Protein AF-A0A258C4R9-F1 (afdb_monomer_lite)

Radius of gyration: 13.11 Å; chains: 1; bounding box: 30×29×30 Å

pLDDT: mean 91.46, std 4.56, range [66.19, 96.19]

Secondary structure (DSSP, 8-state):
--THHHHHHHHHHHHHHHHHHTT-S-SSPPPTTTTT-SSGGGTTTS-HHHHH-

Foldseek 3Di:
DDPVVVVVVVVLVVVLVVCVVVVNQDPDQDDVVCVPDPDVLSVVRDDNNNSSD

Sequence (53 aa):
MDSRVPELAEQLLLIERELRVLGVWEALSPDPQALASREPFCVDTLSFEQWLQ

Structure (mmCIF, N/CA/C/O backbone):
data_AF-A0A258C4R9-F1
#
_entry.id   AF-A0A258C4R9-F1
#
loop_
_atom_site.group_PDB
_atom_site.id
_atom_site.type_symbol
_atom_site.label_atom_id
_atom_site.label_alt_id
_atom_site.label_comp_id
_atom_site.label_asym_id
_atom_site.label_entity_id
_atom_site.label_seq_id
_ato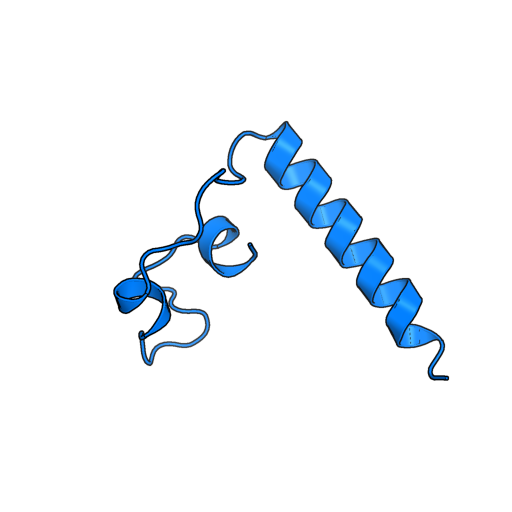m_site.pdbx_PDB_ins_code
_atom_site.Cartn_x
_atom_site.Cartn_y
_atom_site.Cartn_z
_atom_site.occu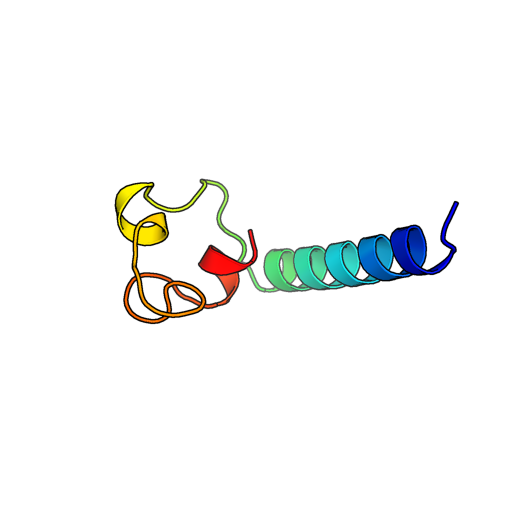pancy
_atom_site.B_iso_or_equiv
_atom_site.auth_seq_id
_atom_site.auth_comp_id
_atom_site.auth_asym_id
_atom_site.auth_atom_id
_atom_site.pdbx_PDB_model_num
ATOM 1 N N . MET A 1 1 ? 21.014 -3.857 -18.329 1.00 66.19 1 MET A N 1
ATOM 2 C CA . MET A 1 1 ? 19.986 -3.763 -17.274 1.00 66.19 1 MET A CA 1
ATOM 3 C C . MET A 1 1 ? 18.726 -3.237 -17.924 1.00 66.19 1 MET A C 1
ATOM 5 O O . MET A 1 1 ? 18.838 -2.391 -18.800 1.00 66.19 1 MET A O 1
ATOM 9 N N . ASP A 1 2 ? 17.577 -3.798 -17.578 1.00 85.38 2 ASP A N 1
ATOM 10 C CA . ASP A 1 2 ? 16.288 -3.382 -18.124 1.00 85.38 2 ASP A CA 1
ATOM 11 C C . ASP A 1 2 ? 15.937 -1.977 -17.614 1.00 85.38 2 ASP A C 1
ATOM 13 O O . ASP A 1 2 ? 15.881 -1.767 -16.402 1.00 85.38 2 ASP A O 1
ATOM 17 N N . SER A 1 3 ? 15.746 -1.012 -18.516 1.00 88.62 3 SER A N 1
ATOM 18 C CA . SER A 1 3 ? 15.466 0.388 -18.160 1.00 88.62 3 SER A CA 1
ATOM 19 C C . SER A 1 3 ? 14.130 0.570 -17.440 1.00 88.62 3 SER A C 1
ATOM 21 O O . SER A 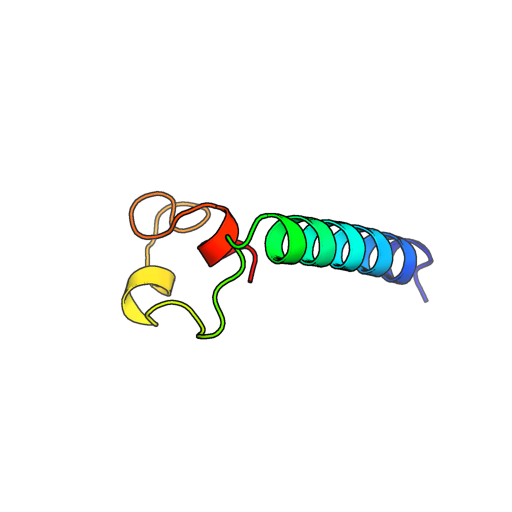1 3 ? 13.945 1.569 -16.756 1.00 88.62 3 SER A O 1
ATOM 23 N N . ARG A 1 4 ? 13.228 -0.414 -17.521 1.00 92.88 4 ARG A N 1
ATOM 24 C CA . ARG A 1 4 ? 11.917 -0.376 -16.859 1.00 92.88 4 ARG A CA 1
ATOM 25 C C . ARG A 1 4 ? 12.010 -0.541 -15.344 1.00 92.88 4 ARG A C 1
ATOM 27 O O . ARG A 1 4 ? 11.120 -0.110 -14.625 1.00 92.88 4 ARG A O 1
ATOM 34 N N . VAL A 1 5 ? 13.072 -1.179 -14.850 1.00 94.25 5 VAL A N 1
ATOM 35 C CA . VAL A 1 5 ? 13.269 -1.419 -13.411 1.00 94.25 5 VAL A CA 1
ATOM 36 C C . VAL A 1 5 ? 13.451 -0.111 -12.628 1.00 94.25 5 VAL A C 1
ATOM 38 O O . VAL A 1 5 ? 12.720 0.080 -11.658 1.00 94.25 5 VAL A O 1
ATOM 41 N N . PRO A 1 6 ? 14.370 0.802 -13.007 1.00 93.62 6 PRO A N 1
ATOM 42 C CA . PRO A 1 6 ? 14.507 2.078 -12.305 1.00 93.62 6 PRO A CA 1
ATOM 43 C C . PRO A 1 6 ? 13.273 2.978 -12.450 1.00 93.62 6 PRO A C 1
ATOM 45 O O . PRO A 1 6 ? 12.888 3.608 -11.472 1.00 93.62 6 PRO A O 1
ATOM 48 N N . GLU A 1 7 ? 12.616 2.993 -13.615 1.00 95.19 7 GLU A N 1
ATOM 49 C CA . GLU A 1 7 ? 11.365 3.744 -13.815 1.00 95.19 7 GLU A CA 1
ATOM 50 C C . GLU A 1 7 ? 10.256 3.239 -12.882 1.00 95.19 7 GLU A C 1
ATOM 52 O O . GLU A 1 7 ? 9.581 4.028 -12.225 1.00 95.19 7 GLU A O 1
ATOM 57 N N . LEU A 1 8 ? 10.098 1.916 -12.764 1.00 95.31 8 LEU A N 1
ATOM 58 C CA . LEU A 1 8 ? 9.133 1.311 -11.849 1.00 95.31 8 LEU A CA 1
ATOM 59 C C . LEU A 1 8 ? 9.453 1.638 -10.387 1.00 95.31 8 LEU A C 1
ATOM 61 O O . LEU A 1 8 ? 8.548 1.970 -9.626 1.00 95.31 8 LEU A O 1
ATOM 65 N N . ALA A 1 9 ? 10.727 1.571 -9.995 1.00 94.12 9 ALA A N 1
ATOM 66 C CA . ALA A 1 9 ? 11.149 1.922 -8.642 1.00 94.12 9 ALA A CA 1
ATOM 67 C C . ALA A 1 9 ? 10.823 3.385 -8.305 1.00 94.12 9 ALA A C 1
ATOM 69 O O . ALA A 1 9 ? 10.348 3.669 -7.208 1.00 94.12 9 ALA A O 1
ATOM 70 N N . GLU A 1 10 ? 11.010 4.307 -9.253 1.00 96.19 10 GLU A N 1
ATOM 71 C CA . GLU A 1 10 ? 10.634 5.711 -9.077 1.00 96.19 10 GLU A CA 1
ATOM 72 C C . GLU A 1 10 ? 9.123 5.874 -8.869 1.00 96.19 10 GLU A C 1
ATOM 74 O O . GLU A 1 10 ? 8.705 6.589 -7.959 1.00 96.19 10 GLU A O 1
ATOM 79 N N . GLN A 1 11 ? 8.293 5.162 -9.640 1.00 95.44 11 GLN A N 1
ATOM 80 C CA . GLN A 1 11 ? 6.839 5.200 -9.449 1.00 95.44 11 GLN A CA 1
ATOM 81 C C . GLN A 1 11 ? 6.417 4.663 -8.073 1.00 95.44 11 GLN A C 1
ATOM 83 O O . GLN A 1 11 ? 5.564 5.262 -7.422 1.00 95.44 11 GLN A O 1
ATOM 88 N N . LEU A 1 12 ? 7.032 3.574 -7.600 1.00 93.75 12 LEU A N 1
ATOM 89 C CA . LEU A 1 12 ? 6.749 3.020 -6.270 1.00 93.75 12 LEU A CA 1
ATOM 90 C C . LEU A 1 12 ? 7.115 4.004 -5.149 1.00 93.75 12 LEU A C 1
ATOM 92 O O . LEU A 1 12 ? 6.327 4.196 -4.226 1.00 93.75 12 LEU A O 1
ATOM 96 N N . LEU A 1 13 ? 8.255 4.693 -5.268 1.00 94.56 13 LEU A N 1
ATOM 97 C CA . LEU A 1 13 ? 8.679 5.715 -4.303 1.00 94.56 13 LEU A CA 1
ATOM 98 C C . LEU A 1 13 ? 7.722 6.914 -4.256 1.00 94.56 13 LEU A C 1
ATOM 100 O O . LEU A 1 13 ? 7.478 7.471 -3.183 1.00 94.56 13 LEU A O 1
ATOM 104 N N . LEU A 1 14 ? 7.171 7.321 -5.403 1.00 96.12 14 LEU A N 1
ATOM 105 C CA . LEU A 1 14 ? 6.161 8.379 -5.450 1.00 96.12 14 LEU A CA 1
ATOM 106 C C . LEU A 1 14 ? 4.881 7.954 -4.724 1.00 96.12 14 LEU A C 1
ATOM 108 O O . LEU A 1 14 ? 4.337 8.742 -3.954 1.00 96.12 14 LEU A O 1
ATOM 112 N N . ILE A 1 15 ? 4.432 6.712 -4.915 1.00 93.75 15 ILE A N 1
ATOM 113 C CA . ILE A 1 15 ? 3.242 6.193 -4.233 1.00 93.75 15 ILE A CA 1
ATOM 114 C C . ILE A 1 15 ? 3.463 6.133 -2.715 1.00 93.75 15 ILE A C 1
ATOM 116 O O . ILE A 1 15 ? 2.633 6.643 -1.963 1.00 93.75 15 ILE A O 1
ATOM 120 N N . GLU A 1 16 ? 4.594 5.589 -2.257 1.00 93.88 16 GLU A N 1
ATOM 121 C CA . GLU A 1 16 ? 4.954 5.560 -0.831 1.00 93.88 16 GLU A CA 1
ATOM 122 C C . GLU A 1 16 ? 4.939 6.968 -0.220 1.00 93.88 16 GLU A C 1
ATOM 124 O O . GLU A 1 16 ? 4.378 7.190 0.857 1.00 93.88 16 GLU A O 1
ATOM 129 N N . ARG A 1 17 ? 5.530 7.945 -0.916 1.00 94.62 17 ARG A N 1
ATOM 130 C CA . ARG A 1 17 ? 5.553 9.336 -0.459 1.00 94.62 17 ARG A CA 1
ATOM 131 C C . ARG A 1 17 ? 4.143 9.882 -0.248 1.00 94.62 17 ARG A C 1
ATOM 133 O O . ARG A 1 17 ? 3.898 10.494 0.791 1.00 94.62 17 ARG A O 1
ATOM 140 N N . GLU A 1 18 ? 3.236 9.682 -1.198 1.00 95.31 18 GLU A N 1
ATOM 141 C CA . GLU A 1 18 ? 1.861 10.176 -1.076 1.00 95.31 18 GLU A CA 1
ATOM 142 C C . GLU A 1 18 ? 1.116 9.492 0.079 1.00 95.31 18 GLU A C 1
ATOM 144 O O . GLU A 1 18 ? 0.455 10.167 0.867 1.00 95.31 18 GLU A O 1
ATOM 149 N N . LEU A 1 19 ? 1.297 8.183 0.275 1.00 93.19 19 LEU A N 1
ATOM 150 C CA . LEU A 1 19 ? 0.714 7.463 1.415 1.00 93.19 19 LEU A CA 1
ATOM 151 C C . LEU A 1 19 ? 1.240 7.975 2.765 1.00 93.19 19 LEU A C 1
ATOM 153 O O . LEU A 1 19 ? 0.474 8.110 3.725 1.00 93.19 19 LEU A O 1
ATOM 157 N N . ARG A 1 20 ? 2.530 8.319 2.845 1.00 92.69 20 ARG A N 1
ATOM 158 C CA . ARG A 1 20 ? 3.124 8.954 4.033 1.00 92.69 20 ARG A CA 1
ATOM 159 C C . ARG A 1 20 ? 2.544 10.345 4.282 1.00 92.69 20 ARG A C 1
ATOM 161 O O . ARG A 1 20 ? 2.247 10.672 5.427 1.00 92.69 20 ARG A O 1
ATOM 168 N N . VAL A 1 21 ? 2.357 11.150 3.234 1.00 95.25 21 VAL A N 1
ATOM 169 C CA . VAL A 1 21 ? 1.736 12.486 3.330 1.00 95.25 21 VAL A CA 1
ATOM 170 C C . VAL A 1 21 ? 0.287 12.391 3.811 1.00 95.25 21 VAL A C 1
ATOM 172 O O . VAL A 1 21 ? -0.137 13.200 4.634 1.00 95.25 21 VAL A O 1
ATOM 175 N N . LEU A 1 22 ? -0.453 11.385 3.345 1.00 93.44 22 LEU A N 1
ATOM 176 C CA . LEU A 1 22 ? -1.825 11.102 3.772 1.00 93.44 22 LEU A CA 1
ATOM 177 C C . LEU A 1 22 ? -1.913 10.512 5.190 1.00 93.44 22 LEU A C 1
ATOM 179 O O . LEU A 1 22 ? -3.008 10.424 5.740 1.00 93.44 22 LEU A O 1
ATOM 183 N N . GLY A 1 23 ? -0.785 10.123 5.793 1.00 92.19 23 GLY A N 1
ATOM 184 C CA . GLY A 1 23 ? -0.732 9.542 7.137 1.00 92.19 23 GLY A CA 1
ATOM 185 C C . GLY A 1 23 ? -1.258 8.108 7.225 1.00 92.19 23 GLY A C 1
ATOM 186 O O . GLY A 1 23 ? -1.553 7.646 8.322 1.00 92.19 23 GLY A O 1
ATOM 187 N N . VAL A 1 24 ? -1.384 7.417 6.089 1.00 91.56 24 VAL A N 1
ATOM 188 C CA . VAL A 1 24 ? -1.871 6.027 6.007 1.00 91.56 24 VAL A CA 1
ATOM 189 C C . VAL A 1 24 ? -0.731 5.013 5.878 1.00 91.56 24 VAL A C 1
ATOM 191 O O . VAL A 1 24 ? -0.945 3.819 6.023 1.00 91.56 24 VAL A O 1
ATOM 194 N N . TRP A 1 25 ? 0.497 5.479 5.633 1.00 91.31 25 TRP A N 1
ATOM 195 C CA . TRP A 1 25 ? 1.678 4.622 5.671 1.00 91.31 25 TRP A CA 1
ATOM 196 C C . TRP A 1 25 ? 2.037 4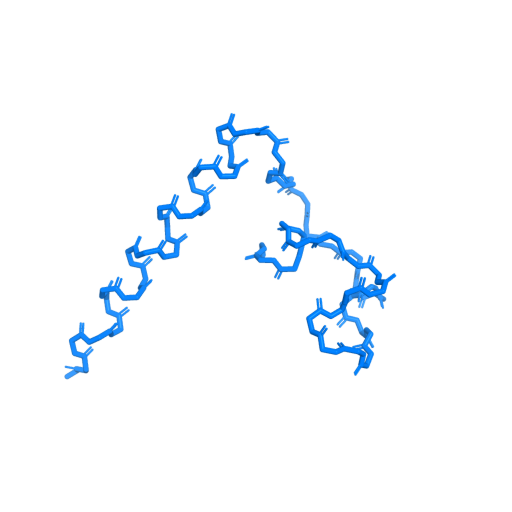.266 7.116 1.00 91.31 25 TRP A C 1
ATOM 198 O O . TRP A 1 25 ? 2.452 5.135 7.893 1.00 91.31 25 TRP A O 1
ATOM 208 N N . GLU A 1 26 ? 1.903 2.993 7.476 1.00 87.81 26 GLU A N 1
ATOM 209 C CA . GLU A 1 26 ? 2.196 2.525 8.826 1.00 87.81 26 GLU A CA 1
ATOM 210 C C . GLU A 1 26 ? 3.710 2.495 9.103 1.00 87.81 26 GLU A C 1
ATOM 212 O O . GLU A 1 26 ? 4.553 2.326 8.224 1.00 87.81 26 GLU A O 1
ATOM 217 N N . ALA A 1 27 ? 4.091 2.724 10.363 1.00 85.12 27 ALA A N 1
ATOM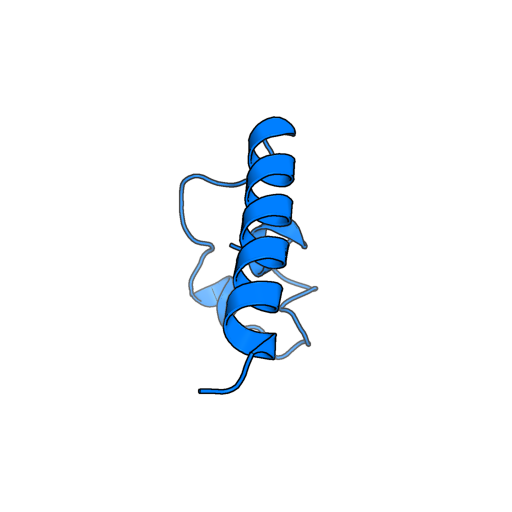 218 C CA . ALA A 1 27 ? 5.498 2.672 10.775 1.00 85.12 27 ALA A CA 1
ATOM 219 C C . ALA A 1 27 ? 5.988 1.236 11.026 1.00 85.12 27 ALA A C 1
ATOM 221 O O . ALA A 1 27 ? 7.193 0.992 11.094 1.00 85.12 27 ALA A O 1
ATOM 222 N N . LEU A 1 28 ? 5.051 0.311 11.224 1.00 86.69 28 LEU A N 1
ATOM 223 C CA . LEU A 1 28 ? 5.295 -1.090 11.520 1.00 86.69 28 LEU A CA 1
ATOM 224 C C . LEU A 1 28 ? 4.794 -1.926 10.347 1.00 86.69 28 LEU A C 1
ATOM 226 O O . LEU A 1 28 ? 3.748 -1.630 9.777 1.00 86.69 28 LEU A O 1
ATOM 230 N N . SER A 1 29 ? 5.531 -2.986 10.023 1.00 86.25 29 SER A N 1
ATOM 231 C CA . SER A 1 29 ? 5.070 -3.970 9.047 1.00 86.25 29 SER A CA 1
ATOM 232 C C . SER A 1 29 ? 3.766 -4.634 9.510 1.00 86.25 29 SER A C 1
ATOM 234 O O . SER A 1 29 ? 3.548 -4.752 10.724 1.00 86.25 29 SER A O 1
ATOM 236 N N . PRO A 1 30 ? 2.926 -5.115 8.573 1.00 88.69 30 PRO A N 1
ATOM 237 C CA . PRO A 1 30 ? 1.684 -5.788 8.923 1.00 88.69 30 PRO A CA 1
ATOM 238 C C . PRO A 1 30 ? 1.948 -7.084 9.693 1.00 88.69 30 PRO A C 1
ATOM 240 O O . PRO A 1 30 ? 3.039 -7.658 9.625 1.00 88.69 30 PRO A O 1
ATOM 243 N N . ASP A 1 31 ? 0.925 -7.578 10.393 1.00 90.62 31 ASP A N 1
ATOM 244 C CA . ASP A 1 31 ? 1.001 -8.865 11.085 1.00 90.62 31 ASP A CA 1
ATOM 245 C C . ASP A 1 31 ? 1.381 -9.984 10.089 1.00 90.62 31 ASP A C 1
ATOM 247 O O . ASP A 1 31 ? 0.712 -10.146 9.061 1.00 90.62 31 ASP A O 1
ATOM 251 N N . PRO A 1 32 ? 2.418 -10.796 10.373 1.00 90.25 32 PRO A N 1
ATOM 252 C CA . PRO A 1 32 ? 2.776 -11.945 9.546 1.00 90.25 32 PRO A CA 1
ATOM 253 C C . 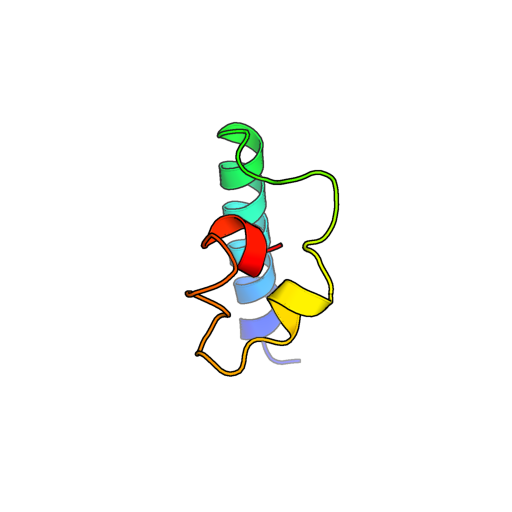PRO A 1 32 ? 1.614 -12.908 9.267 1.00 90.25 32 PRO A C 1
ATOM 255 O O . PRO A 1 32 ? 1.598 -13.548 8.218 1.00 90.25 32 PRO A O 1
ATOM 258 N N . GLN A 1 33 ? 0.643 -13.028 10.178 1.00 92.12 33 GLN A N 1
ATOM 259 C CA . GLN A 1 33 ? -0.569 -13.824 9.962 1.00 92.12 33 GLN A CA 1
ATOM 260 C C . GLN A 1 33 ? -1.510 -13.179 8.941 1.00 92.12 33 GLN A C 1
ATOM 262 O O . GLN A 1 33 ? -2.103 -13.890 8.134 1.00 92.12 33 GLN A O 1
ATOM 267 N N . ALA A 1 34 ? -1.619 -11.848 8.932 1.00 90.75 34 ALA A N 1
ATOM 268 C CA . ALA A 1 34 ? -2.413 -11.129 7.940 1.00 90.75 34 ALA A CA 1
ATOM 269 C C . ALA A 1 34 ? -1.787 -11.244 6.539 1.00 90.75 34 ALA A C 1
ATOM 271 O O . ALA A 1 34 ? -2.501 -11.498 5.573 1.00 90.75 34 ALA A O 1
ATOM 272 N N . LEU A 1 35 ? -0.454 -11.184 6.447 1.00 89.81 35 LEU A N 1
ATOM 273 C CA . LEU A 1 35 ? 0.311 -11.432 5.215 1.00 89.81 35 LEU A CA 1
ATOM 274 C C . LEU A 1 35 ? 0.257 -12.889 4.727 1.00 89.81 35 LEU A C 1
ATOM 276 O O . LEU A 1 35 ? 0.595 -13.169 3.579 1.00 89.81 35 LEU A O 1
ATOM 280 N N . ALA A 1 36 ? -0.143 -13.827 5.589 1.00 92.94 36 ALA A N 1
ATOM 281 C CA . ALA A 1 36 ? -0.288 -15.239 5.246 1.00 92.94 36 ALA A CA 1
ATOM 282 C C . ALA A 1 36 ? -1.655 -15.575 4.621 1.00 92.94 36 ALA A C 1
ATOM 284 O O . ALA A 1 36 ? -1.937 -16.756 4.382 1.00 92.94 36 ALA A O 1
ATOM 285 N N . SER A 1 37 ? -2.505 -14.571 4.358 1.00 94.31 37 SER A N 1
ATOM 286 C CA . SER A 1 37 ? -3.768 -14.788 3.656 1.00 94.31 37 SER A CA 1
ATOM 287 C C . SER A 1 37 ? -3.533 -15.422 2.283 1.00 94.31 37 SER A C 1
ATOM 289 O O . SER A 1 37 ? -2.533 -15.195 1.601 1.00 94.31 37 SER A O 1
ATOM 291 N N . ARG A 1 38 ? -4.477 -16.276 1.885 1.00 93.81 38 ARG A N 1
ATOM 292 C CA . ARG A 1 38 ? -4.470 -16.951 0.582 1.00 93.81 38 ARG A CA 1
ATOM 293 C C . ARG A 1 38 ? -5.209 -16.156 -0.485 1.00 93.81 38 ARG A C 1
ATOM 295 O O . ARG A 1 38 ? -5.109 -16.510 -1.660 1.00 93.81 38 ARG A O 1
ATOM 302 N N . GLU A 1 39 ? -5.958 -15.136 -0.079 1.00 94.44 39 GLU A N 1
ATOM 303 C CA . GLU A 1 39 ? -6.644 -14.240 -0.995 1.00 94.44 39 GLU A CA 1
ATOM 304 C C . GLU A 1 39 ? -5.627 -13.325 -1.695 1.00 94.44 39 GLU A C 1
ATOM 306 O O . GLU A 1 39 ? -4.598 -12.954 -1.115 1.00 94.44 39 GLU A O 1
ATOM 311 N N . PRO A 1 40 ? -5.875 -12.952 -2.961 1.00 92.81 40 PRO A N 1
ATOM 312 C CA . PRO A 1 40 ? -4.984 -12.062 -3.686 1.00 92.81 40 PRO A CA 1
ATOM 313 C C . PRO A 1 40 ? -4.853 -10.737 -2.934 1.00 92.81 40 PRO A C 1
ATOM 315 O O . PRO A 1 40 ? -5.847 -10.137 -2.527 1.00 92.81 40 PRO A O 1
ATOM 318 N N . PHE A 1 41 ? -3.607 -10.289 -2.764 1.00 90.69 41 PHE A N 1
ATOM 319 C CA . PHE A 1 41 ? -3.274 -9.047 -2.060 1.00 90.69 41 PHE A CA 1
ATOM 320 C C . PHE A 1 41 ? -3.709 -9.008 -0.588 1.00 90.69 41 PHE A C 1
ATOM 322 O O . PHE A 1 41 ? -3.730 -7.932 -0.002 1.00 90.69 41 PHE A O 1
ATOM 329 N N . CYS A 1 42 ? -4.043 -10.159 0.014 1.00 93.81 42 CYS A N 1
ATOM 330 C CA . CYS A 1 42 ? -4.515 -10.236 1.399 1.00 93.81 42 CYS A CA 1
ATOM 331 C C . CYS A 1 42 ? -5.708 -9.296 1.674 1.00 93.81 42 CYS A C 1
ATOM 333 O O . CYS A 1 42 ? -5.813 -8.719 2.750 1.00 93.81 42 CYS A O 1
ATOM 335 N N . VAL A 1 43 ? -6.591 -9.103 0.687 1.00 92.50 43 VAL A N 1
ATOM 336 C CA . VAL A 1 43 ? -7.685 -8.107 0.722 1.00 92.50 43 VAL A CA 1
ATOM 337 C C . VAL A 1 43 ? -8.688 -8.313 1.867 1.00 92.50 43 VAL A C 1
ATOM 339 O O . VAL A 1 43 ? -9.449 -7.414 2.215 1.00 92.50 43 VAL A O 1
ATOM 342 N N . ASP A 1 44 ? -8.717 -9.511 2.439 1.00 94.50 44 ASP A N 1
ATOM 343 C CA . ASP A 1 44 ? -9.545 -9.889 3.577 1.00 94.50 44 ASP A CA 1
ATOM 344 C C . ASP A 1 44 ? -8.921 -9.518 4.933 1.00 94.50 44 ASP A C 1
ATOM 346 O O . ASP A 1 44 ? -9.654 -9.336 5.906 1.00 94.50 44 ASP A O 1
ATOM 350 N N . THR A 1 45 ? -7.592 -9.399 5.006 1.00 93.25 45 THR A N 1
ATOM 351 C CA . THR A 1 45 ? -6.840 -9.177 6.251 1.00 93.25 45 THR A CA 1
ATOM 352 C C . THR A 1 45 ? -6.102 -7.841 6.305 1.00 93.25 45 THR A C 1
ATOM 354 O O . THR A 1 45 ? -5.805 -7.381 7.406 1.00 93.25 45 THR A O 1
ATOM 357 N N . LEU A 1 46 ? -5.810 -7.221 5.159 1.00 92.88 46 LEU A N 1
ATOM 358 C CA . LEU A 1 46 ? -5.043 -5.983 5.034 1.00 92.88 46 LEU A CA 1
ATOM 359 C C . LEU A 1 46 ? -5.827 -4.915 4.272 1.00 92.88 46 LEU A C 1
ATOM 361 O O . LEU A 1 46 ? -6.534 -5.204 3.303 1.00 92.88 46 LEU A O 1
ATOM 365 N N . SER A 1 47 ? -5.645 -3.654 4.664 1.00 90.81 47 SER A N 1
ATOM 366 C CA . SER A 1 47 ? -5.962 -2.537 3.777 1.00 90.81 47 SER A CA 1
ATOM 367 C C . SER A 1 47 ? -4.926 -2.429 2.653 1.00 90.81 47 SER A C 1
ATOM 369 O O . SER A 1 47 ? -3.835 -3.002 2.708 1.00 90.81 47 SER A O 1
ATOM 371 N N . PHE A 1 48 ? -5.266 -1.695 1.594 1.00 88.81 48 PHE A N 1
ATOM 372 C CA . PHE A 1 48 ? -4.410 -1.582 0.413 1.00 88.81 48 PHE A CA 1
ATOM 373 C C . PHE A 1 48 ? -3.023 -1.013 0.750 1.00 88.81 48 PHE A C 1
ATOM 375 O O . PHE A 1 48 ? -2.008 -1.544 0.308 1.00 88.81 48 PHE A O 1
ATOM 382 N N . GLU A 1 49 ? -2.975 0.036 1.566 1.00 90.69 49 GLU A N 1
ATOM 383 C CA . GLU A 1 49 ? -1.745 0.666 2.041 1.00 90.69 49 GLU A CA 1
ATOM 384 C C . GLU A 1 49 ? -0.894 -0.265 2.918 1.00 90.69 49 GLU A C 1
ATOM 386 O O . GLU A 1 49 ? 0.330 -0.207 2.841 1.00 90.69 49 GLU A O 1
ATOM 391 N N . GLN A 1 50 ? -1.516 -1.170 3.683 1.00 90.81 50 GLN A N 1
ATOM 392 C CA . GLN A 1 50 ? -0.811 -2.180 4.478 1.00 90.81 50 GLN A CA 1
ATOM 393 C C . GLN A 1 50 ? -0.239 -3.308 3.617 1.00 90.81 50 GLN A C 1
ATOM 395 O O . GLN A 1 50 ? 0.772 -3.897 3.981 1.00 90.81 50 GLN A O 1
ATOM 400 N N . TRP A 1 51 ? -0.874 -3.636 2.493 1.00 90.56 51 TRP A N 1
ATOM 401 C CA . TRP A 1 51 ? -0.311 -4.586 1.535 1.00 90.56 51 TRP A CA 1
ATOM 402 C C . TRP A 1 51 ? 0.839 -3.973 0.718 1.00 90.56 51 TRP A C 1
ATOM 404 O O . TRP A 1 51 ? 1.751 -4.689 0.308 1.00 90.56 51 TRP A O 1
ATOM 414 N N . LEU A 1 52 ? 0.782 -2.662 0.457 1.00 88.38 52 LEU A N 1
ATOM 415 C CA . LEU A 1 52 ? 1.754 -1.969 -0.389 1.00 88.38 52 LEU A CA 1
ATOM 416 C C . LEU A 1 52 ? 3.075 -1.629 0.326 1.00 88.38 52 LEU A C 1
ATOM 418 O O . LEU A 1 52 ? 4.072 -1.401 -0.363 1.00 88.38 52 LEU A O 1
ATOM 422 N N . GLN A 1 53 ? 3.077 -1.568 1.663 1.00 84.50 53 GLN A N 1
ATOM 423 C CA . GLN A 1 53 ? 4.288 -1.352 2.471 1.00 84.50 53 GLN A CA 1
ATOM 424 C C . GLN A 1 53 ? 5.193 -2.586 2.547 1.00 84.50 53 GLN A C 1
ATOM 426 O O . GLN A 1 53 ? 6.427 -2.380 2.613 1.00 84.50 53 GLN A O 1
#